Protein AF-A0A8X6VER3-F1 (afdb_monomer)

Radius of gyration: 14.52 Å; Cα contacts (8 Å, |Δi|>4): 80; chains: 1; bounding box: 36×25×43 Å

Secondary structure (DSSP, 8-state):
-----HHHHHHHHHHHHHIIIIIHHHHHHHHHTTSSSSSB-TTTS-SB-SHHHHHH-GGGTTS-TT-HHHHHHHHHHHHHHS------

Mean predicted aligned error: 10.94 Å

Solvent-accessible surface area (backbone atoms only — not comparable to full-atom values): 5186 Å² total; per-residue (Å²): 135,83,83,73,52,70,65,59,55,50,50,53,51,50,52,49,51,46,42,61,62,34,33,60,38,43,27,56,50,34,30,74,70,67,77,30,99,53,40,42,17,91,79,66,68,59,58,57,37,27,64,69,44,52,40,68,35,74,71,48,66,93,46,67,59,88,40,57,67,61,42,49,56,48,53,50,49,51,54,69,72,45,67,80,83,76,87,137

Sequence (88 aa):
MGSISRHLERVKAVDHFRLTIGHEVLGVYLHWLGLAADEACTICGHARMDGDHLLECTGLDEYPTDDIVSRYWEAWRQMVKKPSMSVG

pLDDT: mean 71.21, std 10.95, range [37.78, 86.0]

Nearest PDB structures (foldseek):
  7z34-assembly1_D  TM=3.584E-01  e=5.037E+00  Saccharomyces cerevisiae S288C

Organism: Trichonephila clavipes (NCBI:txid2585209)

Foldseek 3Di:
DDPDPVVNVVVVVVLVVCQVVPQQCVLVVCVVVVNDVHQAQPQQRHDHRHLQCLLVPPSQVVDHSPCSSVSVVVSVVVCVVDVDPDDD

Structure (mmCIF, N/CA/C/O backbone):
data_AF-A0A8X6VER3-F1
#
_entry.id   AF-A0A8X6VER3-F1
#
loop_
_atom_site.group_PDB
_atom_site.id
_atom_site.type_symbol
_atom_site.label_atom_id
_atom_site.label_alt_id
_atom_site.label_comp_id
_atom_site.label_asym_id
_atom_site.label_entity_id
_atom_site.label_seq_id
_atom_site.pdbx_PDB_ins_code
_atom_site.Cartn_x
_atom_site.Cartn_y
_atom_site.Cartn_z
_atom_site.occupancy
_atom_site.B_iso_or_equiv
_atom_site.auth_seq_id
_atom_site.auth_comp_id
_atom_site.auth_asym_id
_atom_site.auth_atom_id
_atom_site.pdbx_PDB_model_num
ATOM 1 N N . MET A 1 1 ? 24.021 -10.188 -22.102 1.00 40.09 1 MET A N 1
ATOM 2 C CA . MET A 1 1 ? 23.014 -10.419 -21.043 1.00 40.09 1 MET A CA 1
ATOM 3 C C . MET A 1 1 ? 23.746 -10.419 -19.713 1.00 40.09 1 MET A C 1
ATOM 5 O O . MET A 1 1 ? 24.554 -11.308 -19.486 1.00 40.09 1 MET A O 1
ATOM 9 N N . GLY A 1 2 ? 23.601 -9.356 -18.918 1.00 48.72 2 GLY A N 1
ATOM 10 C CA . GLY A 1 2 ? 24.326 -9.213 -17.653 1.00 48.72 2 GLY A CA 1
ATOM 11 C C . GLY A 1 2 ? 23.798 -10.199 -16.615 1.00 48.72 2 GLY A C 1
ATOM 12 O O . GLY A 1 2 ? 22.591 -10.273 -16.407 1.00 48.72 2 GLY A O 1
ATOM 13 N N . SER A 1 3 ? 24.694 -10.964 -15.991 1.00 58.66 3 SER A N 1
ATOM 14 C CA . SER A 1 3 ? 24.360 -11.853 -14.878 1.00 58.66 3 SER A CA 1
ATOM 15 C C . SER A 1 3 ? 23.846 -11.013 -13.711 1.00 58.66 3 SER A C 1
ATOM 17 O O . SER A 1 3 ? 24.632 -10.372 -13.013 1.00 58.66 3 SER A O 1
ATOM 19 N N . ILE A 1 4 ? 22.533 -11.010 -13.490 1.00 56.62 4 ILE A N 1
ATOM 20 C CA . ILE A 1 4 ? 21.946 -10.456 -12.271 1.00 56.62 4 ILE A CA 1
ATOM 21 C C . ILE A 1 4 ? 22.467 -11.311 -11.110 1.00 56.62 4 ILE A C 1
ATOM 23 O O . ILE A 1 4 ? 22.452 -12.538 -11.164 1.00 56.62 4 ILE A O 1
ATOM 27 N N . SER A 1 5 ? 23.016 -10.670 -10.078 1.00 67.56 5 SER A N 1
ATOM 28 C CA . SER A 1 5 ? 23.491 -11.380 -8.888 1.00 67.56 5 SER A CA 1
ATOM 29 C C . SER A 1 5 ? 22.335 -12.179 -8.275 1.00 67.56 5 SER A C 1
ATOM 31 O O . SER A 1 5 ? 21.270 -11.610 -8.044 1.00 67.56 5 SER A O 1
ATOM 33 N N . ARG A 1 6 ? 22.540 -13.464 -7.940 1.00 62.06 6 ARG A N 1
ATOM 34 C CA . ARG A 1 6 ? 21.526 -14.302 -7.252 1.00 62.06 6 ARG A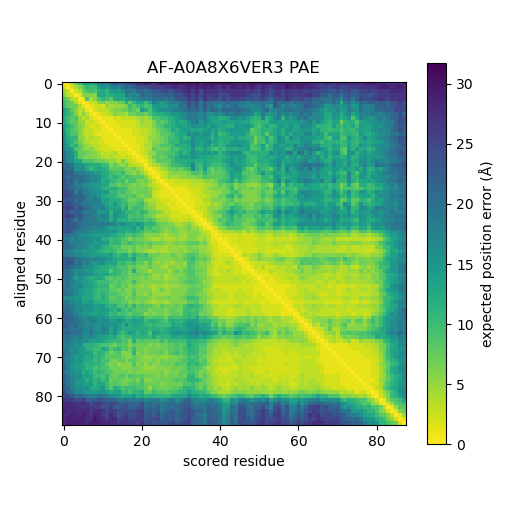 CA 1
ATOM 35 C C . ARG A 1 6 ? 20.971 -13.644 -5.985 1.00 62.06 6 ARG A C 1
ATOM 37 O O . ARG A 1 6 ? 19.853 -13.926 -5.567 1.00 62.06 6 ARG A O 1
ATOM 44 N N . HIS A 1 7 ? 21.748 -12.760 -5.359 1.00 61.94 7 HIS A N 1
ATOM 45 C CA . HIS A 1 7 ? 21.282 -11.969 -4.225 1.00 61.94 7 HIS A CA 1
ATOM 46 C C . HIS A 1 7 ? 20.174 -10.984 -4.610 1.00 61.94 7 HIS A C 1
ATOM 48 O O . HIS A 1 7 ? 19.217 -10.849 -3.857 1.00 61.94 7 HIS A O 1
ATOM 54 N N . LEU A 1 8 ? 20.272 -10.343 -5.776 1.00 61.22 8 LEU A N 1
ATOM 55 C CA . LEU A 1 8 ? 19.255 -9.431 -6.300 1.00 61.22 8 LEU A CA 1
ATOM 56 C C . LEU A 1 8 ? 17.962 -10.178 -6.654 1.00 61.22 8 LEU A C 1
ATOM 58 O O . LEU A 1 8 ? 16.879 -9.685 -6.360 1.00 61.22 8 LEU A O 1
ATOM 62 N N . GLU A 1 9 ? 18.066 -11.383 -7.218 1.00 70.69 9 GLU A N 1
ATOM 63 C CA . GLU A 1 9 ? 16.901 -12.242 -7.490 1.00 70.69 9 GLU A CA 1
ATOM 64 C C . GLU A 1 9 ? 16.215 -12.691 -6.197 1.00 70.69 9 GLU A C 1
ATOM 66 O O . GLU A 1 9 ? 14.994 -12.618 -6.083 1.00 70.69 9 GLU A O 1
ATOM 71 N N . ARG A 1 10 ? 16.997 -13.083 -5.185 1.00 68.44 10 ARG A N 1
ATOM 72 C CA . ARG A 1 10 ? 16.465 -13.468 -3.873 1.00 68.44 10 ARG A CA 1
ATOM 73 C C . ARG A 1 10 ? 15.770 -12.306 -3.166 1.00 68.44 10 ARG A C 1
ATOM 75 O O . ARG A 1 10 ? 14.724 -12.518 -2.567 1.00 68.44 10 ARG A O 1
ATOM 82 N N . VAL A 1 11 ? 16.345 -11.103 -3.213 1.00 72.44 11 VAL A N 1
ATOM 83 C CA . VAL A 1 11 ? 15.734 -9.904 -2.614 1.00 72.44 11 VAL A CA 1
ATOM 84 C C . VAL A 1 11 ? 14.400 -9.603 -3.291 1.00 72.44 11 VAL A C 1
ATOM 86 O O . VAL A 1 11 ? 13.389 -9.531 -2.603 1.00 72.44 11 VAL A O 1
ATOM 89 N N . LYS A 1 12 ? 14.365 -9.579 -4.629 1.00 72.81 12 LYS A N 1
ATOM 90 C CA . LYS A 1 12 ? 13.122 -9.383 -5.389 1.00 72.81 12 LYS A CA 1
ATOM 91 C C . LYS A 1 12 ? 12.065 -10.444 -5.077 1.00 72.81 12 LYS A C 1
ATOM 93 O O . LYS A 1 12 ? 10.900 -10.106 -4.911 1.00 72.81 12 LYS A O 1
ATOM 98 N N . ALA A 1 13 ? 12.459 -11.712 -4.964 1.00 68.88 13 ALA A N 1
ATOM 99 C CA . ALA A 1 13 ? 11.541 -12.798 -4.624 1.00 68.88 13 ALA A CA 1
ATOM 100 C C . ALA A 1 13 ? 10.963 -12.660 -3.204 1.00 68.88 13 ALA A C 1
ATOM 102 O O . ALA A 1 13 ? 9.778 -12.906 -2.995 1.00 68.88 13 ALA A O 1
ATOM 103 N N . VAL A 1 14 ? 11.781 -12.243 -2.231 1.00 71.25 14 VAL A N 1
ATOM 104 C CA . VAL A 1 14 ? 11.329 -11.975 -0.857 1.00 71.25 14 VAL A CA 1
ATOM 105 C C . VAL A 1 14 ? 10.393 -10.768 -0.808 1.00 71.25 14 VAL A C 1
ATOM 107 O O . VAL A 1 14 ? 9.389 -10.826 -0.101 1.00 71.25 14 VAL A O 1
ATOM 110 N N . ASP A 1 15 ? 10.684 -9.711 -1.568 1.00 71.50 15 ASP A N 1
ATOM 111 C CA . ASP A 1 15 ? 9.818 -8.533 -1.670 1.00 71.50 15 ASP A CA 1
ATOM 112 C C . ASP A 1 15 ? 8.461 -8.897 -2.280 1.00 71.50 15 ASP A C 1
ATOM 114 O O . ASP A 1 15 ? 7.426 -8.533 -1.730 1.00 71.50 15 ASP A O 1
ATOM 118 N N . HIS A 1 16 ? 8.444 -9.701 -3.348 1.00 68.56 16 HIS A N 1
ATOM 119 C CA . HIS A 1 16 ? 7.201 -10.192 -3.948 1.00 68.56 16 HIS A CA 1
ATOM 120 C C . HIS A 1 16 ? 6.402 -11.076 -2.986 1.00 68.56 16 HIS A C 1
ATOM 122 O O . HIS A 1 16 ? 5.210 -10.867 -2.803 1.00 68.56 16 HIS A O 1
ATOM 128 N N . PHE A 1 17 ? 7.060 -12.017 -2.304 1.00 65.69 17 PHE A N 1
ATOM 129 C CA . PHE A 1 17 ? 6.404 -12.870 -1.313 1.00 65.69 17 PHE A CA 1
ATOM 130 C C . PHE A 1 17 ? 5.783 -12.055 -0.170 1.00 65.69 17 PHE A C 1
ATOM 132 O O . PHE A 1 17 ? 4.658 -12.316 0.255 1.00 65.69 17 PHE A O 1
ATOM 139 N N . ARG A 1 18 ? 6.504 -11.042 0.320 1.00 67.88 18 ARG A N 1
ATOM 140 C CA . ARG A 1 18 ? 6.012 -10.125 1.353 1.00 67.88 18 ARG A CA 1
ATOM 141 C C . ARG A 1 18 ? 4.894 -9.220 0.861 1.00 67.88 18 ARG A C 1
ATOM 143 O O . ARG A 1 18 ? 4.029 -8.887 1.657 1.00 67.88 18 ARG A O 1
ATOM 150 N N . LEU A 1 19 ? 4.896 -8.830 -0.405 1.00 66.75 19 LEU A N 1
ATOM 151 C CA . LEU A 1 19 ? 3.800 -8.088 -1.018 1.00 66.75 19 LEU A CA 1
ATOM 152 C C . LEU A 1 19 ? 2.531 -8.942 -1.092 1.00 66.75 19 LEU A C 1
ATOM 154 O O . LEU A 1 19 ? 1.499 -8.523 -0.575 1.00 66.75 19 LEU A O 1
ATOM 158 N N . THR A 1 20 ? 2.635 -10.157 -1.636 1.00 64.81 20 THR A N 1
ATOM 159 C CA . THR A 1 20 ? 1.503 -11.082 -1.798 1.00 64.81 20 THR A CA 1
ATOM 160 C C . THR A 1 20 ? 0.921 -11.526 -0.457 1.00 64.81 20 THR A C 1
ATOM 162 O O . THR A 1 20 ? -0.284 -11.495 -0.268 1.00 64.81 20 THR A O 1
ATOM 165 N N . ILE A 1 21 ? 1.752 -11.917 0.513 1.00 64.56 21 ILE A N 1
ATOM 166 C CA . ILE A 1 21 ? 1.252 -12.403 1.813 1.00 64.56 21 ILE A CA 1
ATOM 167 C C . ILE A 1 21 ? 1.020 -11.259 2.805 1.00 64.56 21 ILE A C 1
ATOM 169 O O . ILE A 1 21 ? 0.156 -11.348 3.672 1.00 64.56 21 ILE A O 1
ATOM 173 N N . GLY A 1 22 ? 1.804 -10.187 2.700 1.00 66.81 22 GLY A N 1
ATOM 174 C CA . GLY A 1 22 ? 1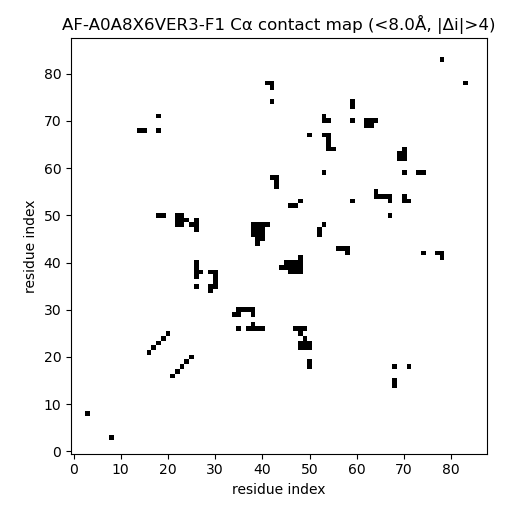.696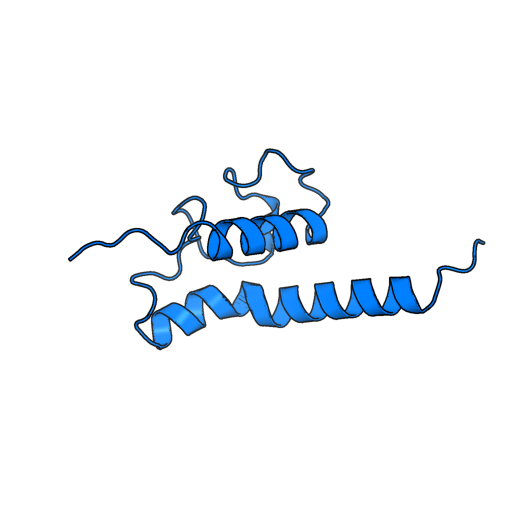 -9.015 3.556 1.00 66.81 22 GLY A CA 1
ATOM 175 C C . GLY A 1 22 ? 0.533 -8.137 3.132 1.00 66.81 22 GLY A C 1
ATOM 176 O O . GLY A 1 22 ? -0.482 -8.156 3.799 1.00 66.81 22 GLY A O 1
ATOM 177 N N . HIS A 1 23 ? 0.633 -7.366 2.050 1.00 67.44 23 HIS A N 1
ATOM 178 C CA . HIS A 1 23 ? -0.358 -6.311 1.783 1.00 67.44 23 HIS A CA 1
ATOM 179 C C . HIS A 1 23 ? -1.740 -6.827 1.398 1.00 67.44 23 HIS A C 1
ATOM 181 O O . HIS A 1 23 ? -2.726 -6.294 1.895 1.00 67.44 23 HIS A O 1
ATOM 187 N N . GLU A 1 24 ? -1.851 -7.902 0.615 1.00 65.06 24 GLU A N 1
ATOM 188 C CA . GLU A 1 24 ? -3.184 -8.429 0.284 1.00 65.06 24 GLU A CA 1
ATOM 189 C C . GLU A 1 24 ? -3.972 -8.851 1.531 1.00 65.06 24 GLU A C 1
ATOM 191 O O . GLU A 1 24 ? -5.203 -8.782 1.533 1.00 65.06 24 GLU A O 1
ATOM 196 N N . VAL A 1 25 ? -3.283 -9.264 2.601 1.00 65.12 25 VAL A N 1
ATOM 197 C CA . VAL A 1 25 ? -3.908 -9.904 3.765 1.00 65.12 25 VAL A CA 1
ATOM 198 C C . VAL A 1 25 ? 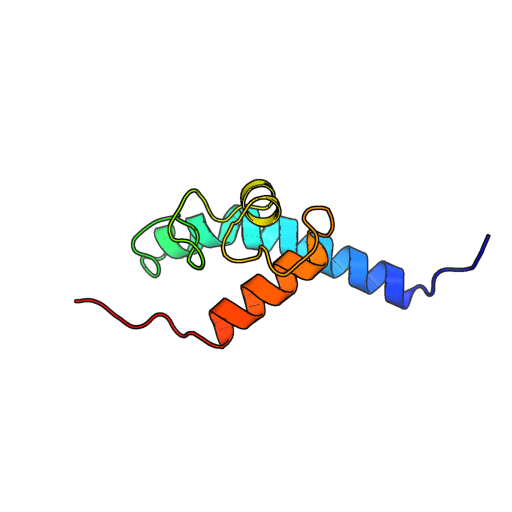-3.779 -9.077 5.045 1.00 65.12 25 VAL A C 1
ATOM 200 O O . VAL A 1 25 ? -4.583 -9.255 5.949 1.00 65.12 25 VAL A O 1
ATOM 203 N N . LEU A 1 26 ? -2.824 -8.149 5.150 1.00 69.50 26 LEU A N 1
ATOM 204 C CA . LEU A 1 26 ? -2.482 -7.453 6.395 1.00 69.50 26 LEU A CA 1
ATOM 205 C C . LEU A 1 26 ? -3.619 -6.561 6.889 1.00 69.50 26 LEU A C 1
ATOM 207 O O . LEU A 1 26 ? -3.940 -6.629 8.069 1.00 69.50 26 LEU A O 1
ATOM 211 N N . GLY A 1 27 ? -4.254 -5.774 6.013 1.00 66.50 27 GLY A N 1
ATOM 212 C CA . GLY A 1 27 ? -5.391 -4.929 6.405 1.00 66.50 27 GLY A CA 1
ATOM 213 C C . GLY A 1 27 ? -6.558 -5.758 6.952 1.00 66.50 27 GLY A C 1
ATOM 214 O O . GLY A 1 27 ? -7.040 -5.517 8.056 1.00 66.50 27 GLY A O 1
ATOM 215 N N . VAL A 1 28 ? -6.926 -6.821 6.232 1.00 68.56 28 VAL A N 1
ATOM 216 C CA . VAL A 1 28 ? -7.979 -7.764 6.646 1.00 68.56 28 VAL A CA 1
ATOM 217 C C . VAL A 1 28 ? -7.601 -8.492 7.934 1.00 68.56 28 VAL A C 1
ATOM 219 O O . VAL A 1 28 ? -8.426 -8.638 8.827 1.00 68.56 28 VAL A O 1
ATOM 222 N N . TYR A 1 29 ? -6.353 -8.937 8.058 1.00 68.62 29 TYR A N 1
ATOM 223 C CA . TYR A 1 29 ? -5.878 -9.689 9.213 1.00 68.62 29 TYR A CA 1
ATOM 224 C C . TYR A 1 29 ? -5.803 -8.819 10.472 1.00 68.62 29 TYR A C 1
ATOM 226 O O . TYR A 1 29 ? -6.212 -9.258 11.543 1.00 68.62 29 TYR A O 1
ATOM 234 N N . LEU A 1 30 ? -5.345 -7.568 10.358 1.00 67.56 30 LEU A N 1
ATOM 235 C CA . LEU A 1 30 ? -5.341 -6.613 11.468 1.00 67.56 30 LEU A CA 1
ATOM 236 C C . LEU A 1 30 ? -6.761 -6.248 11.909 1.00 67.56 30 LEU A C 1
ATOM 238 O O . LEU A 1 30 ? -7.012 -6.182 13.113 1.00 67.56 30 LEU A O 1
ATOM 242 N N . HIS A 1 31 ? -7.687 -6.072 10.963 1.00 67.50 31 HIS A N 1
ATOM 243 C CA . HIS A 1 31 ? -9.100 -5.863 11.272 1.00 67.50 31 HIS A CA 1
ATOM 244 C C . HIS A 1 31 ? -9.711 -7.084 11.974 1.00 67.50 31 HIS A C 1
ATOM 246 O O . HIS A 1 31 ? -10.358 -6.952 13.010 1.00 67.50 31 HIS A O 1
ATOM 252 N N . TRP A 1 32 ? -9.436 -8.293 11.478 1.00 72.12 32 TRP A N 1
ATOM 253 C CA . TRP A 1 32 ? -9.934 -9.538 12.069 1.00 72.12 32 TRP A CA 1
ATOM 254 C C . TRP A 1 32 ? -9.392 -9.787 13.484 1.00 72.12 32 TRP A C 1
ATOM 256 O O . TRP A 1 32 ? -10.100 -10.315 14.339 1.00 72.12 32 TRP A O 1
ATOM 266 N N . LEU A 1 33 ? -8.157 -9.357 13.757 1.00 74.06 33 LEU A N 1
ATOM 267 C CA . LEU A 1 33 ? -7.560 -9.368 15.095 1.00 74.06 33 LEU A CA 1
ATOM 268 C C . LEU A 1 33 ? -8.065 -8.236 16.009 1.00 74.06 33 LEU A C 1
ATOM 270 O O . LEU A 1 33 ? -7.662 -8.181 17.170 1.00 74.06 33 LEU A O 1
ATOM 274 N N . GLY A 1 34 ? -8.910 -7.325 15.512 1.00 67.44 34 GLY A N 1
ATOM 275 C CA . GLY A 1 34 ? -9.387 -6.153 16.253 1.00 67.44 34 GLY A CA 1
ATOM 276 C C . GLY A 1 34 ? -8.299 -5.112 16.537 1.00 67.44 34 GLY A C 1
ATOM 277 O O . GLY A 1 34 ? -8.468 -4.264 17.408 1.00 67.44 34 GLY A O 1
ATOM 278 N N . LEU A 1 35 ? -7.167 -5.190 15.832 1.00 65.44 35 LEU A N 1
ATOM 279 C CA . LEU A 1 35 ? -6.028 -4.277 15.972 1.00 65.44 35 LEU A CA 1
ATOM 280 C C . LEU A 1 35 ? -6.136 -3.067 15.035 1.00 65.44 35 LEU A C 1
ATOM 282 O O . LEU A 1 35 ? -5.465 -2.062 15.260 1.00 65.44 35 LEU A O 1
ATOM 286 N N . ALA A 1 36 ? -6.976 -3.158 14.004 1.00 65.81 36 ALA A N 1
ATOM 287 C CA . ALA A 1 36 ? -7.357 -2.049 13.138 1.00 65.81 36 ALA A CA 1
ATOM 288 C C . ALA A 1 36 ? -8.884 -1.890 13.136 1.00 65.81 36 ALA A C 1
ATOM 290 O O . ALA A 1 36 ? -9.622 -2.873 13.052 1.00 65.81 36 ALA A O 1
ATOM 291 N N . ALA A 1 37 ? -9.359 -0.646 13.240 1.00 63.81 37 ALA A N 1
ATOM 292 C CA . ALA A 1 37 ? -10.791 -0.343 13.251 1.00 63.81 37 ALA A CA 1
ATOM 293 C C . ALA A 1 37 ? -11.461 -0.651 11.899 1.00 63.81 37 ALA A C 1
ATOM 295 O O . ALA A 1 37 ? -12.628 -1.038 11.869 1.00 63.81 37 ALA A O 1
ATOM 296 N N . ASP A 1 38 ? -10.711 -0.537 10.802 1.00 68.75 38 ASP A N 1
ATOM 297 C CA . ASP A 1 38 ? -11.146 -0.844 9.445 1.00 68.75 38 ASP A CA 1
ATOM 298 C C . ASP A 1 38 ? -10.048 -1.581 8.653 1.00 68.75 38 ASP A C 1
ATOM 300 O O . ASP A 1 38 ? -8.919 -1.762 9.113 1.00 68.75 38 ASP A O 1
ATOM 304 N N . GLU A 1 39 ? -10.414 -2.044 7.460 1.00 74.50 39 GLU A N 1
ATOM 305 C CA . GLU A 1 39 ? -9.510 -2.644 6.473 1.00 74.50 39 GLU A CA 1
ATOM 306 C C . GLU A 1 39 ? -8.870 -1.603 5.533 1.00 74.50 39 GLU A C 1
ATOM 308 O O . GLU A 1 39 ? -8.219 -1.967 4.546 1.00 74.50 39 GLU A O 1
ATOM 313 N N . ALA A 1 40 ? -9.069 -0.312 5.814 1.00 80.06 40 ALA A N 1
ATOM 314 C CA . ALA A 1 40 ? -8.628 0.773 4.964 1.00 80.06 40 ALA A CA 1
ATOM 315 C C . ALA A 1 40 ? -7.114 0.999 5.064 1.00 80.06 40 ALA A C 1
ATOM 317 O O . ALA A 1 40 ? -6.431 0.622 6.021 1.00 80.06 40 ALA A O 1
ATOM 318 N N . CYS A 1 41 ? -6.562 1.631 4.034 1.00 80.56 41 CYS A N 1
ATOM 319 C CA . CYS A 1 41 ? -5.161 1.994 3.984 1.00 80.56 41 CYS A CA 1
ATOM 320 C C . CYS A 1 41 ? -4.789 2.906 5.150 1.00 80.56 41 CYS A C 1
ATOM 322 O O . CYS A 1 41 ? -5.259 4.034 5.256 1.00 80.56 41 CYS A O 1
ATOM 324 N N . THR A 1 42 ? -3.861 2.457 5.988 1.00 76.19 42 THR A N 1
ATOM 325 C CA . THR A 1 42 ? -3.405 3.206 7.169 1.00 76.19 42 THR A CA 1
ATOM 326 C C . THR A 1 42 ? -2.604 4.466 6.824 1.00 76.19 42 THR A C 1
ATOM 328 O O . THR A 1 42 ? -2.334 5.287 7.699 1.00 76.19 42 THR A O 1
ATOM 331 N N . ILE A 1 43 ? -2.224 4.636 5.553 1.00 81.50 43 ILE A N 1
ATOM 332 C CA . ILE A 1 43 ? -1.451 5.783 5.061 1.00 81.50 43 ILE A CA 1
ATOM 333 C C . ILE A 1 43 ? -2.383 6.889 4.569 1.00 81.50 43 ILE A C 1
ATOM 335 O O . ILE A 1 43 ? -2.262 8.031 5.009 1.00 81.50 43 ILE A O 1
ATOM 339 N N . CYS A 1 44 ? -3.299 6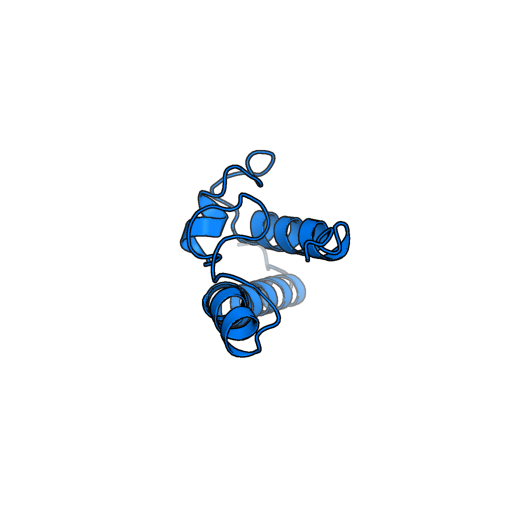.563 3.652 1.00 84.31 44 CYS A N 1
ATOM 340 C CA . CYS A 1 44 ? -4.175 7.549 3.015 1.00 84.31 44 CYS A CA 1
ATOM 341 C C . CYS A 1 44 ? -5.613 7.537 3.556 1.00 84.31 44 CYS A C 1
ATOM 343 O O . CYS A 1 44 ? -6.370 8.454 3.246 1.00 84.31 44 CYS A O 1
ATOM 345 N N . GLY A 1 45 ? -6.000 6.526 4.340 1.00 80.19 45 GLY A N 1
ATOM 346 C CA . GLY A 1 45 ? -7.342 6.357 4.907 1.00 80.19 45 GLY A CA 1
ATOM 347 C C . GLY A 1 45 ? -8.416 5.929 3.904 1.00 80.19 45 GLY A C 1
ATOM 348 O O . GLY A 1 45 ? -9.596 5.956 4.238 1.00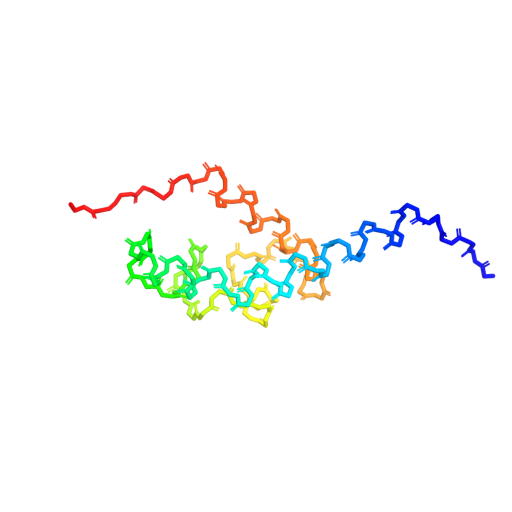 80.19 45 GLY A O 1
ATOM 349 N N . HIS A 1 46 ? -8.040 5.572 2.673 1.00 77.31 46 HIS A N 1
ATOM 350 C CA . HIS A 1 46 ? -8.976 5.265 1.593 1.00 77.31 46 HIS A CA 1
ATOM 351 C C . HIS A 1 46 ? -8.694 3.89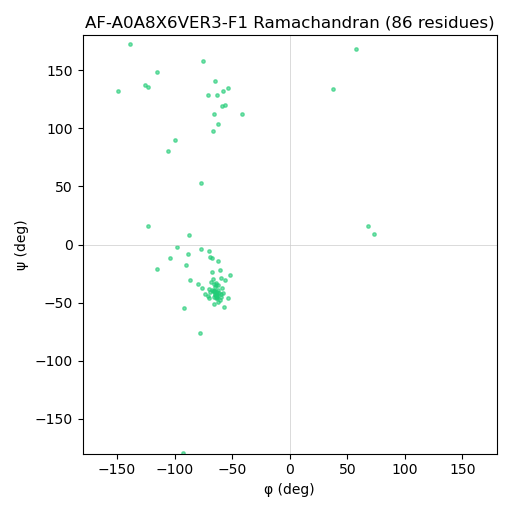2 0.991 1.00 77.31 46 HIS A C 1
ATOM 353 O O . HIS A 1 46 ? -7.542 3.581 0.707 1.00 77.31 46 HIS A O 1
ATOM 359 N N . ALA A 1 47 ? -9.763 3.133 0.726 1.00 80.88 47 ALA A N 1
ATOM 360 C CA . ALA A 1 47 ? -9.737 1.797 0.124 1.00 80.88 47 ALA A CA 1
ATOM 361 C C . ALA A 1 47 ? -8.908 0.762 0.902 1.00 80.88 47 ALA A C 1
ATOM 363 O O . ALA A 1 47 ? -8.182 1.080 1.840 1.00 80.88 47 ALA A O 1
ATOM 364 N N . ARG A 1 48 ? -9.057 -0.509 0.534 1.00 80.25 48 ARG A N 1
ATOM 365 C CA . ARG A 1 48 ? -8.334 -1.612 1.164 1.00 80.25 48 ARG A CA 1
ATOM 366 C C . ARG A 1 48 ? -6.834 -1.493 0.896 1.00 80.25 48 ARG A C 1
ATOM 368 O O . ARG A 1 48 ? -6.427 -1.156 -0.208 1.00 80.25 48 ARG A O 1
ATOM 375 N N . MET A 1 49 ? -6.005 -1.799 1.894 1.00 77.06 49 MET A N 1
ATOM 376 C CA . MET A 1 49 ? -4.541 -1.706 1.779 1.00 77.06 49 MET A CA 1
ATOM 377 C C . MET A 1 49 ? -3.896 -2.872 1.000 1.00 77.06 49 MET A C 1
ATOM 379 O O . MET A 1 49 ? -2.991 -3.522 1.518 1.00 77.06 49 MET A O 1
ATOM 383 N N . ASP A 1 50 ? -4.353 -3.157 -0.217 1.00 77.88 50 ASP A N 1
ATOM 384 C CA . ASP A 1 50 ? -3.816 -4.222 -1.076 1.00 77.88 50 ASP A CA 1
ATOM 385 C C . ASP A 1 50 ? -2.723 -3.729 -2.047 1.00 77.88 50 ASP A C 1
ATOM 387 O O . ASP A 1 50 ? -2.297 -2.574 -2.003 1.00 77.88 50 ASP A O 1
ATOM 391 N N . GLY A 1 51 ? -2.197 -4.640 -2.876 1.00 76.06 51 GLY A N 1
ATOM 392 C CA . GLY A 1 51 ? -1.125 -4.338 -3.828 1.00 76.06 51 GLY A CA 1
ATOM 393 C C . GLY A 1 51 ? -1.536 -3.350 -4.924 1.00 76.06 51 GLY A C 1
ATOM 394 O O . GLY A 1 51 ? -0.734 -2.487 -5.278 1.00 76.06 51 GLY A O 1
ATOM 395 N N . ASP A 1 52 ? -2.777 -3.433 -5.406 1.00 80.69 52 ASP A N 1
ATOM 396 C CA . ASP A 1 52 ? -3.306 -2.539 -6.441 1.00 80.69 52 ASP A CA 1
ATOM 397 C C . ASP A 1 52 ? -3.493 -1.129 -5.874 1.00 80.69 52 ASP A C 1
ATOM 399 O O . ASP A 1 52 ? -2.997 -0.150 -6.435 1.00 80.69 52 ASP A O 1
ATOM 403 N N . HIS A 1 53 ? -4.090 -1.022 -4.685 1.00 84.88 53 HIS A N 1
ATOM 404 C CA . HIS A 1 53 ? -4.174 0.239 -3.967 1.00 84.88 53 HIS A CA 1
ATOM 405 C C . HIS A 1 53 ? -2.787 0.821 -3.679 1.00 84.88 53 HIS A C 1
ATOM 407 O O . HIS A 1 53 ? -2.606 2.030 -3.757 1.00 84.88 53 HIS A O 1
ATOM 413 N N . LEU A 1 54 ? -1.783 -0.001 -3.357 1.00 81.88 54 LEU A N 1
ATOM 414 C CA . LEU A 1 54 ? -0.436 0.482 -3.047 1.00 81.88 54 LEU A CA 1
ATOM 415 C C . LEU A 1 54 ? 0.223 1.197 -4.238 1.00 81.88 54 LEU A C 1
ATOM 417 O O . LEU A 1 54 ? 0.933 2.183 -4.019 1.00 81.88 54 LEU A O 1
ATOM 421 N N . LEU A 1 55 ? -0.038 0.743 -5.472 1.00 83.50 55 LEU A N 1
ATOM 422 C CA . LEU A 1 55 ? 0.389 1.417 -6.707 1.00 83.50 55 LEU A CA 1
ATOM 423 C C . LEU A 1 55 ? -0.250 2.802 -6.838 1.00 83.50 55 LEU A C 1
ATOM 425 O O . LEU A 1 55 ? 0.426 3.759 -7.202 1.00 83.50 55 LEU A O 1
ATOM 429 N N . GLU A 1 56 ? -1.531 2.919 -6.495 1.00 85.50 56 GLU A N 1
ATOM 430 C CA . GLU A 1 56 ? -2.340 4.128 -6.704 1.00 85.50 56 GLU A CA 1
ATOM 431 C C . GLU A 1 56 ? -2.462 5.017 -5.454 1.00 85.50 56 GLU A C 1
ATOM 433 O O . GLU A 1 56 ? -3.089 6.076 -5.484 1.00 85.50 56 GLU A O 1
ATOM 438 N N . CYS A 1 57 ? -1.881 4.596 -4.329 1.00 85.56 57 CYS A N 1
ATOM 439 C CA . CYS A 1 57 ? -2.070 5.249 -3.041 1.00 85.56 57 CYS A CA 1
ATOM 440 C C . CYS A 1 57 ? -1.471 6.653 -3.062 1.00 85.56 57 CYS A C 1
ATOM 442 O O . CYS A 1 57 ? -0.250 6.801 -3.051 1.00 85.56 57 CYS A O 1
ATOM 444 N N . THR A 1 58 ? -2.318 7.676 -2.986 1.00 86.00 58 THR A N 1
ATOM 445 C CA . THR A 1 58 ? -1.908 9.092 -2.999 1.00 86.00 58 THR A CA 1
ATOM 446 C C . THR A 1 58 ? -0.979 9.471 -1.841 1.00 86.00 58 THR A C 1
ATOM 448 O O . THR A 1 58 ? -0.194 10.411 -1.929 1.00 86.00 58 THR A O 1
ATOM 451 N N . GLY A 1 59 ? -0.991 8.695 -0.752 1.00 84.50 59 GLY A N 1
ATOM 452 C CA . GLY A 1 59 ? -0.045 8.834 0.360 1.00 84.50 59 GLY A CA 1
ATOM 453 C C . GLY A 1 59 ? 1.398 8.413 0.037 1.00 84.50 59 GLY A C 1
ATOM 454 O O . GLY A 1 59 ? 2.280 8.565 0.883 1.00 84.50 59 GLY A O 1
ATOM 455 N N . LEU A 1 60 ? 1.639 7.869 -1.162 1.00 84.25 60 LEU A N 1
ATOM 456 C CA . LEU A 1 60 ? 2.935 7.396 -1.662 1.00 84.25 60 LEU A CA 1
ATOM 457 C C . LEU A 1 60 ? 3.347 8.083 -2.981 1.00 84.25 60 LEU A C 1
ATOM 459 O O . LEU A 1 60 ? 4.256 7.602 -3.656 1.00 84.25 60 LEU A O 1
ATOM 463 N N . ASP A 1 61 ? 2.715 9.203 -3.351 1.00 80.44 61 ASP A N 1
ATOM 464 C CA . ASP A 1 61 ? 2.941 9.908 -4.630 1.00 80.44 61 ASP A CA 1
ATOM 465 C C . ASP A 1 61 ? 4.366 10.444 -4.835 1.00 80.44 61 ASP A C 1
ATOM 467 O O . ASP A 1 61 ? 4.757 10.758 -5.957 1.00 80.44 61 ASP A O 1
ATOM 471 N N . GLU A 1 62 ? 5.178 10.501 -3.778 1.00 78.25 62 GLU A N 1
ATOM 472 C CA . GLU A 1 62 ? 6.606 10.827 -3.879 1.00 78.25 62 GLU A CA 1
ATOM 473 C C . GLU A 1 62 ? 7.428 9.738 -4.603 1.00 78.25 62 GLU A C 1
ATOM 475 O O . GLU A 1 62 ? 8.582 9.980 -4.963 1.00 78.25 62 GLU A O 1
ATOM 480 N N . TYR A 1 63 ? 6.852 8.553 -4.844 1.00 77.12 63 TYR A N 1
ATOM 481 C CA . TYR A 1 63 ? 7.512 7.414 -5.484 1.00 77.12 63 TYR A CA 1
ATOM 482 C C . TYR A 1 63 ? 6.875 7.060 -6.835 1.00 77.12 63 TYR A C 1
ATOM 484 O O . TYR A 1 63 ? 5.660 7.200 -6.992 1.00 77.12 63 TYR A O 1
ATOM 492 N N . PRO A 1 64 ? 7.658 6.551 -7.810 1.00 75.00 64 PRO A N 1
ATOM 493 C CA . PRO A 1 64 ? 7.129 6.126 -9.104 1.00 75.00 64 PRO A CA 1
ATOM 494 C C . PRO A 1 64 ? 5.977 5.129 -8.953 1.00 75.00 64 PRO A C 1
ATOM 496 O O . PRO A 1 64 ? 6.045 4.193 -8.154 1.00 75.00 64 PRO A O 1
ATOM 499 N N . THR A 1 65 ? 4.907 5.345 -9.715 1.00 69.12 65 THR A N 1
ATOM 500 C CA . THR A 1 65 ? 3.674 4.547 -9.664 1.00 69.12 65 THR A CA 1
ATOM 501 C C . THR A 1 65 ? 3.884 3.115 -10.156 1.00 69.12 65 THR A C 1
ATOM 503 O O . THR A 1 65 ? 3.136 2.232 -9.771 1.00 69.12 65 THR A O 1
ATOM 506 N N . ASP A 1 66 ? 4.903 2.863 -10.980 1.00 77.94 66 ASP A N 1
ATOM 507 C CA . ASP A 1 66 ? 5.229 1.556 -11.560 1.00 77.94 66 ASP A CA 1
ATOM 508 C C . ASP A 1 66 ? 6.157 0.691 -10.684 1.00 77.94 66 ASP A C 1
ATOM 510 O O . ASP A 1 66 ? 6.352 -0.492 -10.972 1.00 77.94 66 ASP A O 1
ATOM 514 N N . ASP A 1 67 ? 6.702 1.237 -9.590 1.00 82.12 67 ASP A N 1
ATOM 515 C CA . ASP A 1 67 ? 7.601 0.522 -8.679 1.00 82.12 67 ASP A CA 1
ATOM 516 C C . ASP A 1 67 ? 6.909 0.137 -7.362 1.00 82.12 67 ASP A C 1
ATOM 518 O O . ASP A 1 67 ? 7.077 0.764 -6.307 1.00 82.12 67 ASP A O 1
ATOM 522 N N . ILE A 1 68 ? 6.149 -0.961 -7.420 1.00 80.56 68 ILE A N 1
ATOM 523 C CA . ILE A 1 68 ? 5.444 -1.540 -6.267 1.00 80.56 68 ILE A CA 1
ATOM 524 C C . ILE A 1 68 ? 6.372 -1.872 -5.093 1.00 80.56 68 ILE A C 1
ATOM 526 O O . ILE A 1 68 ? 5.963 -1.797 -3.936 1.00 80.56 68 ILE A O 1
ATOM 530 N N . VAL A 1 69 ? 7.632 -2.225 -5.366 1.00 78.31 69 VAL A N 1
ATOM 531 C CA . VAL A 1 69 ? 8.595 -2.614 -4.329 1.00 78.31 69 VAL A CA 1
ATOM 532 C C . VAL A 1 69 ? 9.059 -1.383 -3.555 1.00 78.31 69 VAL A C 1
ATOM 534 O O . VAL A 1 69 ? 9.111 -1.416 -2.324 1.00 78.31 69 VAL A O 1
ATOM 537 N N . SER A 1 70 ? 9.345 -0.276 -4.241 1.00 81.62 70 SER A N 1
ATOM 538 C CA . SER A 1 70 ? 9.668 0.986 -3.565 1.00 81.62 70 SER A CA 1
ATOM 539 C C . SER A 1 70 ? 8.483 1.519 -2.760 1.00 81.62 70 SER A C 1
ATOM 541 O O . SER A 1 70 ? 8.659 1.883 -1.593 1.00 81.62 70 SER A O 1
ATOM 543 N N . ARG A 1 71 ? 7.269 1.491 -3.331 1.00 83.75 71 ARG A N 1
ATOM 544 C CA . ARG A 1 71 ? 6.042 1.903 -2.625 1.00 83.75 71 ARG A CA 1
ATOM 545 C C . ARG A 1 71 ? 5.763 1.024 -1.399 1.00 83.75 71 ARG A C 1
ATOM 547 O O . ARG A 1 71 ? 5.434 1.556 -0.343 1.00 83.75 71 ARG A O 1
ATOM 554 N N . TYR A 1 72 ? 5.998 -0.288 -1.485 1.00 80.25 72 TYR A N 1
ATOM 555 C CA . TYR A 1 72 ? 5.930 -1.220 -0.351 1.00 80.25 72 TYR A CA 1
ATOM 556 C C . TYR A 1 72 ? 6.851 -0.832 0.801 1.00 80.25 72 TYR A C 1
ATOM 558 O O . TYR A 1 72 ? 6.417 -0.703 1.948 1.00 80.25 72 TYR A O 1
ATOM 566 N N . TRP A 1 73 ? 8.137 -0.648 0.506 1.00 80.38 73 TRP A N 1
ATOM 567 C CA . TRP A 1 73 ? 9.116 -0.354 1.544 1.00 80.38 73 TRP A CA 1
ATOM 568 C C . TRP A 1 73 ? 8.869 1.001 2.193 1.00 80.38 73 TRP A C 1
ATOM 570 O O . TRP A 1 73 ? 9.092 1.143 3.398 1.00 80.38 73 TRP A O 1
ATOM 580 N N . GLU A 1 74 ? 8.387 1.982 1.433 1.00 83.56 74 GLU A N 1
ATOM 581 C CA . GLU A 1 74 ? 8.009 3.264 2.008 1.00 83.56 74 GLU A CA 1
ATOM 582 C C . GLU A 1 74 ? 6.743 3.165 2.856 1.00 83.56 74 GLU A C 1
ATOM 584 O O . GLU A 1 74 ? 6.738 3.643 3.989 1.00 83.56 74 GLU A O 1
ATOM 589 N N . ALA A 1 75 ? 5.712 2.468 2.379 1.00 81.19 75 ALA A N 1
ATOM 590 C CA . ALA A 1 75 ? 4.517 2.203 3.167 1.00 81.19 75 ALA A CA 1
ATOM 591 C C . ALA A 1 75 ? 4.861 1.556 4.512 1.00 81.19 75 ALA A C 1
ATOM 593 O O . ALA A 1 75 ? 4.418 2.010 5.569 1.00 81.19 75 ALA A O 1
ATOM 594 N N . TRP A 1 76 ? 5.735 0.548 4.488 1.00 79.00 76 TRP A N 1
ATOM 595 C CA . TRP A 1 76 ? 6.245 -0.089 5.694 1.00 79.00 76 TRP A CA 1
ATOM 596 C C . TRP A 1 76 ? 6.988 0.892 6.610 1.00 79.00 76 TRP A C 1
ATOM 598 O O . TRP A 1 76 ? 6.726 0.930 7.812 1.00 79.00 76 TRP A O 1
ATOM 608 N N . ARG A 1 77 ? 7.873 1.741 6.070 1.00 81.75 77 ARG A N 1
ATOM 609 C CA . ARG A 1 77 ? 8.571 2.766 6.866 1.00 81.75 77 ARG A CA 1
ATOM 610 C C . ARG A 1 77 ? 7.608 3.758 7.502 1.00 81.75 77 ARG A C 1
ATOM 612 O O . ARG A 1 77 ? 7.823 4.118 8.657 1.00 81.75 77 ARG A O 1
ATOM 619 N N . GLN A 1 78 ? 6.583 4.206 6.783 1.00 79.19 78 GLN A N 1
ATOM 620 C CA . GLN A 1 78 ? 5.587 5.129 7.320 1.00 79.19 78 GLN A CA 1
ATOM 621 C C . GLN A 1 78 ? 4.787 4.485 8.455 1.00 79.19 78 GLN A C 1
ATOM 623 O O . GLN A 1 78 ? 4.634 5.115 9.498 1.00 79.19 78 GLN A O 1
ATOM 628 N N . MET A 1 79 ? 4.384 3.219 8.312 1.00 73.75 79 MET A N 1
ATOM 629 C CA . MET A 1 79 ? 3.705 2.461 9.373 1.00 73.75 79 MET A CA 1
ATOM 630 C C . MET A 1 79 ? 4.587 2.233 10.612 1.00 73.75 79 MET A C 1
ATOM 632 O O . MET A 1 79 ? 4.098 2.253 11.736 1.00 73.75 79 MET A O 1
ATOM 636 N N . VAL A 1 80 ? 5.897 2.039 10.434 1.00 74.62 80 VAL A N 1
ATOM 637 C CA . VAL A 1 80 ? 6.841 1.874 11.555 1.00 74.62 80 VAL A CA 1
ATOM 638 C C . VAL A 1 80 ? 7.148 3.212 12.240 1.00 74.62 80 VAL A C 1
ATOM 640 O O . VAL A 1 80 ? 7.304 3.262 13.458 1.00 74.62 80 VAL A O 1
ATOM 643 N N . LYS A 1 81 ? 7.257 4.306 11.472 1.00 68.19 81 LYS A N 1
ATOM 644 C CA . LYS A 1 81 ? 7.593 5.650 11.983 1.00 68.19 81 LYS A CA 1
ATOM 645 C C . LYS A 1 81 ? 6.405 6.376 12.607 1.00 68.19 81 LYS A C 1
ATOM 647 O O . LYS A 1 81 ? 6.602 7.141 13.546 1.00 68.19 81 LYS A O 1
ATOM 652 N N . LYS A 1 82 ? 5.199 6.170 12.081 1.00 56.94 82 LYS A N 1
ATOM 653 C CA . LYS A 1 82 ? 3.949 6.590 12.710 1.00 56.94 82 LYS A CA 1
ATOM 654 C C . LYS A 1 82 ? 3.350 5.363 13.396 1.00 56.94 82 LYS A C 1
ATOM 656 O O . LYS A 1 82 ? 2.541 4.684 12.767 1.00 56.94 82 LYS A O 1
ATOM 661 N N . PRO A 1 83 ? 3.669 5.076 14.674 1.00 48.28 83 PRO A N 1
ATOM 662 C CA . PRO A 1 83 ? 2.701 4.328 15.455 1.00 48.28 83 PRO A CA 1
ATOM 663 C C . PRO A 1 83 ? 1.422 5.163 15.386 1.00 48.28 83 PRO A C 1
ATOM 665 O O . PRO A 1 83 ? 1.451 6.356 15.696 1.00 48.28 83 PRO A O 1
ATOM 668 N N . SER A 1 84 ? 0.350 4.586 14.850 1.00 52.84 84 SER A N 1
ATOM 669 C CA . SER A 1 84 ? -0.951 5.236 14.735 1.00 52.84 84 SER A CA 1
ATOM 670 C C . SER A 1 84 ? -1.249 6.009 16.022 1.00 52.84 84 SER A C 1
ATOM 672 O O . SER A 1 84 ? -1.414 5.408 17.087 1.00 52.84 84 SER A O 1
ATOM 674 N N . MET A 1 85 ? -1.278 7.342 15.942 1.00 41.47 85 MET A N 1
ATOM 675 C CA . MET A 1 85 ? -1.852 8.156 17.003 1.00 41.47 85 MET A CA 1
ATOM 676 C C . MET A 1 85 ? -3.355 7.867 17.029 1.00 41.47 85 MET A C 1
ATOM 678 O O .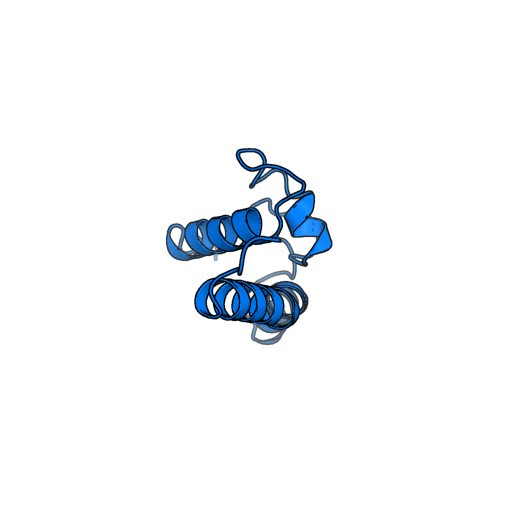 MET A 1 85 ? -4.096 8.376 16.197 1.00 41.47 85 MET A O 1
ATOM 682 N N . SER A 1 86 ? -3.721 6.965 17.947 1.00 54.19 86 SER A N 1
ATOM 683 C CA . SER A 1 86 ? -4.859 6.990 18.881 1.00 54.19 86 SER A CA 1
ATOM 684 C C . SER A 1 86 ? -6.192 7.573 18.414 1.00 54.19 86 SER A C 1
ATOM 686 O O . SER A 1 86 ? -6.225 8.752 18.083 1.00 54.19 86 SER A O 1
ATOM 688 N N . VAL A 1 87 ? -7.301 6.869 18.687 1.00 43.94 87 VAL A N 1
ATOM 689 C CA . VAL A 1 87 ? -8.490 7.500 19.301 1.00 43.94 87 VAL A CA 1
ATOM 690 C C . VAL A 1 87 ? -9.250 6.484 20.169 1.00 43.94 87 VAL A C 1
ATOM 692 O O . VAL A 1 87 ? -9.578 5.410 19.674 1.00 43.94 87 VAL A O 1
ATOM 695 N N . GLY A 1 88 ? -9.600 6.876 21.404 1.00 37.78 88 GLY A N 1
ATOM 696 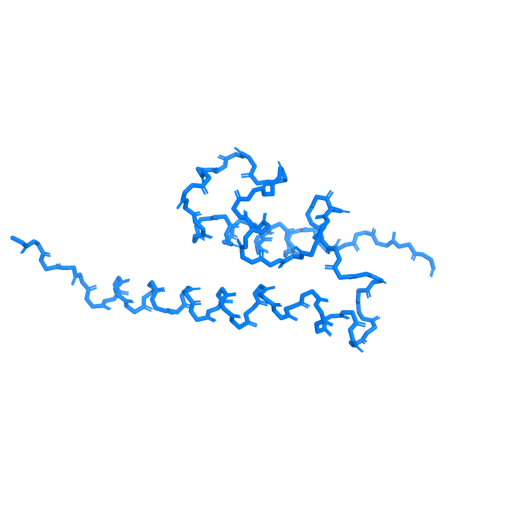C CA . GLY A 1 88 ? -10.815 6.402 22.090 1.00 37.78 88 GLY A CA 1
ATOM 697 C C . GLY A 1 88 ? -10.606 5.607 23.361 1.00 37.78 88 GLY A C 1
ATOM 698 O O . GLY A 1 88 ? -10.654 4.366 23.263 1.00 37.78 88 GLY A O 1
#